Protein AF-A0A958KYX4-F1 (afdb_monomer)

Mean predicted aligned error: 6.43 Å

pLDDT: mean 85.22, std 8.07, range [46.41, 95.19]

Sequence (129 aa):
ELWVGALFLAILSGLLAYVLRTDFGIAMRATGNSESMTRALGINSDRMKIIGLAIANALTALSGFLVAQYQNFADINMGIGIVLVGLGSVLIGDALINWLKVQNIGLQLALVLAGCIAFQLVLAPPNTP

Secondary structure (DSSP, 8-state):
-HHHHHHHHHHHHHHHHHHHHSHHHHHHHHHHH-HHHHHHTT--HHHHHHHHHHHHHHHHHHHHHHHHHHHT---HHHHHHHHHHHHHHHHHHHHHHHHHT---HHHHHHHHHHHHHHHHHHHS-S---

Radius of gyration: 17.11 Å; Cα contacts (8 Å, |Δi|>4): 73; chains: 1; bounding box: 43×35×47 Å

Solvent-accessible surface area (backbone atoms only — not comparable to full-atom values): 7140 Å² total; per-residue (Å²): 113,68,67,58,57,51,50,51,51,52,51,53,51,49,52,50,48,49,50,49,68,35,73,67,26,47,52,41,51,44,32,74,76,34,49,70,61,30,45,72,72,72,43,65,45,68,61,43,50,52,52,53,50,51,52,52,51,51,53,52,51,52,52,51,50,54,52,31,65,72,64,75,53,85,61,79,72,59,54,60,57,50,51,56,54,48,54,52,10,47,51,48,8,50,52,50,35,63,72,69,66,60,84,50,66,65,55,44,55,51,38,33,55,48,14,41,54,50,41,51,55,66,72,48,65,99,79,74,136

Foldseek 3Di:
DVVVVVVVVVVVLVVVLVCCPDPLVVLLVVLVVDVPVSVVVVHDSVVSVVVVVVVVVVVVVVVQVVVCVVVVHDDPVVVVVVVVLLVQLQVQLVVVCVVVVDPRSSVSSVSSVVSSVVSVVVVPPPDDD

Structure (mmCIF, N/CA/C/O backbone):
data_AF-A0A958KYX4-F1
#
_entry.id   AF-A0A958KYX4-F1
#
loop_
_atom_site.group_PDB
_atom_site.id
_atom_site.type_symbol
_atom_site.label_atom_id
_atom_site.label_alt_id
_atom_site.label_comp_id
_atom_site.label_asym_i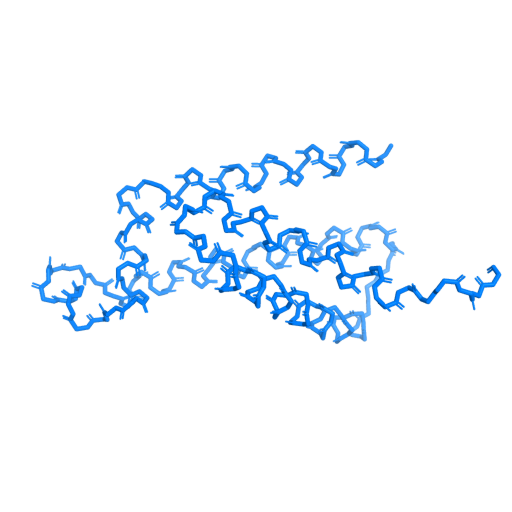d
_atom_site.label_entity_id
_atom_site.label_seq_id
_atom_site.pdbx_PDB_ins_code
_atom_site.Cartn_x
_atom_site.Cartn_y
_atom_site.Cartn_z
_atom_site.occupancy
_atom_site.B_iso_or_equiv
_atom_site.auth_seq_id
_atom_site.auth_comp_id
_atom_site.auth_asym_id
_atom_site.auth_atom_id
_atom_site.pdbx_PDB_model_num
ATOM 1 N N . GLU A 1 1 ? 3.279 1.535 -24.159 1.00 62.53 1 GLU A N 1
ATOM 2 C CA . GLU A 1 1 ? 3.423 0.520 -23.089 1.00 62.53 1 GLU A CA 1
ATOM 3 C C . GLU A 1 1 ? 3.467 1.153 -21.698 1.00 62.53 1 GLU A C 1
ATOM 5 O O . GLU A 1 1 ? 2.597 0.852 -20.892 1.00 62.53 1 GLU A O 1
ATOM 10 N N . LEU A 1 2 ? 4.359 2.121 -21.448 1.00 74.81 2 LEU A N 1
ATOM 11 C CA . LEU A 1 2 ? 4.458 2.833 -20.157 1.00 74.81 2 LEU A CA 1
ATOM 12 C C . LEU A 1 2 ? 3.142 3.468 -19.670 1.00 74.81 2 LEU A C 1
ATOM 14 O O . LEU A 1 2 ? 2.812 3.378 -18.491 1.00 74.81 2 LEU A O 1
ATOM 18 N N . TRP A 1 3 ? 2.352 4.051 -20.576 1.00 80.06 3 TRP A N 1
ATOM 19 C CA . TRP A 1 3 ? 1.066 4.668 -20.232 1.00 80.06 3 TRP A CA 1
ATOM 20 C C . TRP A 1 3 ? 0.044 3.680 -19.651 1.00 80.06 3 TRP A C 1
ATOM 22 O O . TRP A 1 3 ? -0.735 4.058 -18.781 1.00 80.06 3 TRP A O 1
ATOM 32 N N . VAL A 1 4 ? 0.067 2.412 -20.079 1.00 87.38 4 VAL A N 1
ATOM 33 C CA . VAL A 1 4 ? -0.847 1.375 -19.568 1.0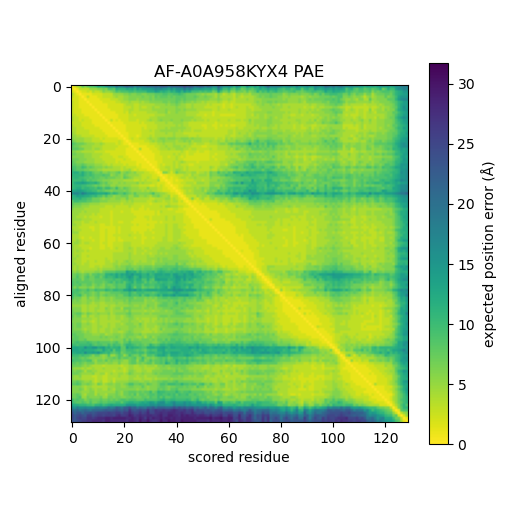0 87.38 4 VAL A CA 1
ATOM 34 C C . VAL A 1 4 ? -0.458 0.984 -18.143 1.00 87.38 4 VAL A C 1
ATOM 36 O O . VAL A 1 4 ? -1.322 0.906 -17.273 1.00 87.38 4 VAL A O 1
ATOM 39 N N . GLY A 1 5 ? 0.843 0.816 -17.882 1.00 85.69 5 GLY A N 1
ATOM 40 C CA . GLY A 1 5 ? 1.357 0.556 -16.535 1.00 85.69 5 GLY A CA 1
ATOM 41 C C . GLY A 1 5 ? 1.091 1.718 -15.572 1.00 85.69 5 GLY A C 1
ATOM 42 O O . GLY A 1 5 ? 0.642 1.497 -14.450 1.00 85.69 5 GLY A O 1
ATOM 43 N N . ALA A 1 6 ? 1.284 2.959 -16.029 1.00 86.50 6 ALA A N 1
ATOM 44 C CA . ALA A 1 6 ? 0.977 4.153 -15.244 1.00 86.50 6 ALA A CA 1
ATOM 45 C C . ALA A 1 6 ? -0.522 4.265 -14.920 1.00 86.50 6 ALA A C 1
ATOM 47 O O . ALA A 1 6 ? -0.882 4.551 -13.778 1.00 86.50 6 ALA A O 1
ATOM 48 N N . LEU A 1 7 ? -1.400 3.986 -15.891 1.00 90.44 7 LEU A N 1
ATOM 49 C CA . LEU A 1 7 ? -2.848 3.973 -15.676 1.00 90.44 7 LEU A CA 1
ATOM 50 C C . LEU A 1 7 ? -3.256 2.885 -14.676 1.00 90.44 7 LEU A C 1
ATOM 52 O O . LEU A 1 7 ? -4.027 3.150 -13.757 1.00 90.44 7 LEU A O 1
ATOM 56 N N . PHE A 1 8 ? -2.709 1.678 -14.821 1.00 90.81 8 PHE A N 1
ATOM 57 C CA . PHE A 1 8 ? -2.955 0.576 -13.895 1.00 90.81 8 PHE A CA 1
ATOM 58 C C . PHE A 1 8 ? -2.538 0.933 -12.462 1.00 90.81 8 PHE A C 1
ATOM 60 O O . PHE A 1 8 ? -3.321 0.756 -11.528 1.00 90.81 8 PHE A O 1
ATOM 67 N N . LEU A 1 9 ? -1.346 1.514 -12.287 1.00 90.12 9 LEU A N 1
ATOM 68 C CA . LEU A 1 9 ? -0.858 1.965 -10.983 1.00 90.12 9 LEU A CA 1
ATOM 69 C C . LEU A 1 9 ? -1.735 3.079 -10.393 1.00 90.12 9 LEU A C 1
ATOM 71 O O . LEU A 1 9 ? -2.030 3.068 -9.196 1.00 90.12 9 LEU A O 1
ATOM 75 N N . ALA A 1 10 ? -2.185 4.027 -11.218 1.00 89.94 10 ALA A N 1
ATOM 76 C CA . ALA A 1 10 ? -3.070 5.107 -10.791 1.00 89.94 10 ALA A CA 1
ATOM 77 C C . ALA A 1 10 ? -4.433 4.574 -10.318 1.00 89.94 10 ALA A C 1
ATOM 79 O O . ALA A 1 10 ? -4.939 4.998 -9.281 1.00 89.94 10 ALA A O 1
ATOM 80 N N . ILE A 1 11 ? -5.001 3.595 -11.029 1.00 92.81 11 ILE A N 1
ATOM 81 C CA . ILE A 1 11 ? -6.257 2.945 -10.638 1.00 92.81 11 ILE A CA 1
ATOM 82 C C . ILE A 1 11 ? -6.071 2.168 -9.332 1.00 92.81 11 ILE A C 1
ATOM 84 O O . ILE A 1 11 ? -6.874 2.316 -8.413 1.00 92.81 11 ILE A O 1
ATOM 88 N N . LEU A 1 12 ? -5.001 1.374 -9.223 1.00 92.25 12 LEU A N 1
ATOM 89 C CA . LEU A 1 12 ? -4.730 0.558 -8.040 1.00 92.25 12 LEU A CA 1
ATOM 90 C C . LEU A 1 12 ? -4.507 1.421 -6.789 1.00 92.25 12 LEU A C 1
ATOM 92 O O . LEU A 1 12 ? -5.099 1.166 -5.741 1.00 92.25 12 LEU A O 1
ATOM 96 N N . SER A 1 13 ? -3.697 2.476 -6.908 1.00 89.12 13 SER A N 1
ATOM 97 C CA . SER A 1 13 ? -3.453 3.428 -5.817 1.00 89.12 13 SER A CA 1
ATOM 98 C C . SER A 1 13 ? -4.703 4.235 -5.458 1.00 89.12 13 SER A C 1
ATOM 100 O O . SER A 1 13 ? -4.984 4.421 -4.274 1.00 89.12 13 SER A O 1
ATOM 102 N N . GLY A 1 14 ? -5.500 4.648 -6.448 1.00 89.88 14 GLY A N 1
ATOM 103 C CA . GLY A 1 14 ? -6.783 5.316 -6.234 1.00 89.88 14 GLY A CA 1
ATOM 104 C C . GLY A 1 14 ? -7.797 4.432 -5.503 1.00 89.88 1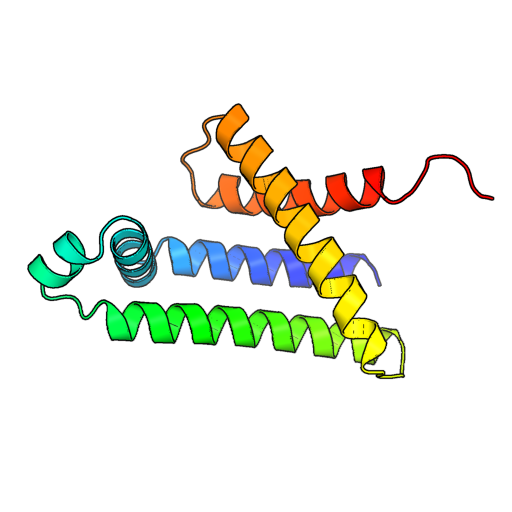4 GLY A C 1
ATOM 105 O O . GLY A 1 14 ? -8.438 4.885 -4.553 1.00 89.88 14 GLY A O 1
ATOM 106 N N . LEU A 1 15 ? -7.898 3.155 -5.883 1.0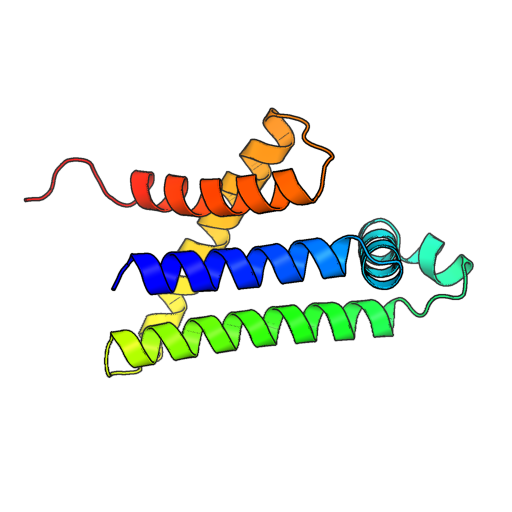0 91.50 15 LEU A N 1
ATOM 107 C CA . LEU A 1 15 ? -8.753 2.178 -5.211 1.00 91.50 15 LEU A CA 1
ATOM 108 C C . LEU A 1 15 ? -8.309 1.962 -3.760 1.00 91.50 15 LEU A C 1
ATOM 110 O O . LEU A 1 15 ? -9.143 1.970 -2.855 1.00 91.50 15 LEU A O 1
ATOM 114 N N . LEU A 1 16 ? -7.001 1.831 -3.517 1.00 90.31 16 LEU A N 1
ATOM 115 C CA . LEU A 1 16 ? -6.466 1.676 -2.166 1.00 90.31 16 LEU A CA 1
ATOM 116 C C . LEU A 1 16 ? -6.743 2.921 -1.311 1.00 90.31 16 LEU A C 1
ATOM 118 O O . LEU A 1 16 ? -7.188 2.799 -0.169 1.00 90.31 16 LEU A O 1
ATOM 122 N N . ALA A 1 17 ? -6.561 4.118 -1.877 1.00 88.31 17 ALA A N 1
ATOM 123 C CA . ALA A 1 17 ? -6.883 5.381 -1.219 1.00 88.31 17 ALA A CA 1
ATOM 124 C C . ALA A 1 17 ? -8.374 5.482 -0.869 1.00 88.31 17 ALA A C 1
ATOM 126 O O . ALA A 1 17 ? -8.723 5.965 0.210 1.00 88.31 17 ALA A O 1
ATOM 127 N N . TYR A 1 18 ? -9.254 5.010 -1.755 1.00 89.19 18 TYR A N 1
ATOM 128 C CA . TYR A 1 18 ? -10.688 4.949 -1.496 1.00 89.19 18 TYR A CA 1
ATOM 129 C C . TYR A 1 18 ? -11.002 3.992 -0.342 1.00 89.19 18 TYR A C 1
ATOM 131 O O . TYR A 1 18 ? -11.620 4.410 0.636 1.00 89.19 18 TYR A O 1
ATOM 139 N N . VAL A 1 19 ? -10.500 2.752 -0.392 1.00 89.25 19 VAL A N 1
ATOM 140 C CA . VAL A 1 19 ? -10.691 1.750 0.671 1.00 89.25 19 VAL A CA 1
ATOM 141 C C . VAL A 1 19 ? -10.193 2.276 2.020 1.00 89.25 19 VAL A C 1
ATOM 143 O O . VAL A 1 19 ? -10.906 2.173 3.015 1.00 89.25 19 VAL A O 1
ATOM 146 N N . LEU A 1 20 ? -9.026 2.924 2.063 1.00 86.69 20 LEU A N 1
ATOM 147 C CA . LEU A 1 20 ? -8.465 3.514 3.285 1.00 86.69 20 LEU A CA 1
ATOM 148 C C . LEU A 1 20 ? -9.306 4.670 3.856 1.00 86.69 20 LEU A C 1
ATOM 150 O O . LEU A 1 20 ? -9.227 4.938 5.059 1.00 86.69 20 LEU A O 1
ATOM 154 N N . ARG A 1 21 ? -10.110 5.351 3.029 1.00 87.31 21 ARG A N 1
ATOM 155 C CA . ARG A 1 21 ? -11.031 6.422 3.454 1.00 87.31 21 ARG A CA 1
ATOM 156 C C . ARG A 1 21 ? -12.390 5.909 3.932 1.00 87.31 21 ARG A C 1
ATOM 158 O O . ARG A 1 21 ? -13.072 6.659 4.620 1.00 87.31 21 ARG A O 1
ATOM 165 N N . THR A 1 22 ? -12.777 4.678 3.594 1.00 90.69 22 THR A N 1
ATOM 166 C CA . THR A 1 22 ? -14.021 4.068 4.100 1.00 90.69 22 THR A CA 1
ATOM 167 C C . THR A 1 22 ? -13.963 3.811 5.610 1.00 90.69 22 THR A C 1
ATOM 169 O O . THR A 1 22 ? -12.877 3.756 6.191 1.00 90.69 22 THR A O 1
ATOM 172 N N . ASP A 1 23 ? -15.119 3.577 6.241 1.00 86.44 23 ASP A N 1
ATOM 173 C CA . ASP A 1 23 ? -15.215 3.242 7.673 1.00 86.44 23 ASP A CA 1
ATOM 174 C C . ASP A 1 23 ? -14.352 2.031 8.050 1.00 86.44 23 ASP A C 1
ATOM 176 O O . ASP A 1 23 ? -13.692 2.015 9.090 1.00 86.44 23 ASP A O 1
ATOM 180 N N . PHE A 1 24 ? -14.275 1.044 7.153 1.00 87.19 24 PHE A N 1
ATOM 181 C CA . PHE A 1 24 ? -13.395 -0.111 7.300 1.00 87.19 24 PHE A CA 1
ATOM 182 C C . PHE A 1 24 ? -11.911 0.292 7.323 1.00 87.19 24 PHE A C 1
ATOM 184 O O . PHE A 1 24 ? -11.153 -0.154 8.184 1.00 87.19 24 PHE A O 1
ATOM 191 N N . GLY A 1 25 ? -11.493 1.175 6.413 1.00 87.31 25 GLY A N 1
ATOM 192 C CA . GLY A 1 25 ? -10.123 1.685 6.353 1.00 87.31 25 GLY A CA 1
ATOM 193 C C . GLY A 1 25 ? -9.747 2.577 7.540 1.00 87.31 25 GLY A C 1
ATOM 194 O O . GLY A 1 25 ? -8.598 2.566 7.986 1.00 87.31 25 GLY A O 1
ATOM 195 N N . ILE A 1 26 ? -10.703 3.326 8.091 1.00 86.94 26 ILE A N 1
ATOM 196 C CA . ILE A 1 26 ? -10.512 4.107 9.321 1.00 86.94 26 ILE A CA 1
ATOM 197 C C . ILE A 1 26 ? -10.345 3.164 10.520 1.00 86.94 26 ILE A C 1
ATOM 199 O O . ILE A 1 26 ? -9.392 3.325 11.281 1.00 86.94 26 ILE A O 1
ATOM 203 N N . ALA A 1 27 ? -11.196 2.142 10.650 1.00 87.12 27 ALA A N 1
ATOM 204 C CA . ALA A 1 27 ? -11.093 1.133 11.706 1.00 87.12 27 ALA A CA 1
ATOM 205 C C . ALA A 1 27 ? -9.768 0.351 11.646 1.00 87.12 27 ALA A C 1
ATOM 207 O O . ALA A 1 27 ? -9.127 0.108 12.673 1.00 87.12 27 ALA A O 1
ATOM 208 N N . MET A 1 28 ? -9.310 0.004 10.440 1.00 89.19 28 MET A N 1
ATOM 209 C CA . MET A 1 28 ? -8.018 -0.654 10.235 1.00 89.19 28 MET A CA 1
ATOM 210 C C . MET A 1 28 ? -6.847 0.240 10.672 1.00 89.19 28 MET A C 1
ATOM 212 O O . MET A 1 28 ? -5.945 -0.223 11.368 1.00 89.19 28 MET A O 1
ATOM 216 N N . ARG A 1 29 ? -6.873 1.537 10.337 1.00 87.12 29 ARG A N 1
ATOM 217 C CA . ARG A 1 29 ? -5.838 2.494 10.770 1.00 87.12 29 ARG A CA 1
ATOM 218 C C . ARG A 1 29 ? -5.872 2.763 12.274 1.00 87.12 29 ARG A C 1
ATOM 220 O O . ARG A 1 29 ? -4.816 2.843 12.894 1.00 87.12 29 ARG A O 1
ATOM 227 N N . ALA A 1 30 ? -7.060 2.841 12.873 1.00 85.81 30 ALA A N 1
ATOM 228 C CA . ALA A 1 30 ? -7.212 2.935 14.324 1.00 85.81 30 ALA A CA 1
ATOM 229 C C . ALA A 1 30 ? -6.595 1.713 15.027 1.00 85.81 30 ALA A C 1
ATOM 231 O O . ALA A 1 30 ? -5.857 1.881 15.998 1.00 85.81 30 ALA A O 1
ATOM 232 N N . THR A 1 31 ? -6.792 0.513 14.460 1.00 88.75 31 THR A N 1
ATOM 233 C CA . THR A 1 31 ? -6.153 -0.726 14.939 1.00 88.75 31 THR A CA 1
ATOM 234 C C . THR A 1 31 ? -4.625 -0.627 14.899 1.00 88.75 31 THR A C 1
ATOM 236 O O . THR A 1 31 ? -3.966 -1.082 15.830 1.00 88.75 31 THR A O 1
ATOM 239 N N . GLY A 1 32 ? -4.062 -0.025 13.845 1.00 85.38 32 GLY A N 1
ATOM 240 C CA . GLY A 1 32 ? -2.617 0.174 13.699 1.00 85.38 32 GLY A CA 1
ATOM 241 C C . GLY A 1 32 ? -2.019 1.191 14.678 1.00 85.38 32 GLY A C 1
ATOM 242 O O . GLY A 1 32 ? -0.883 1.015 15.105 1.00 85.38 32 GLY A O 1
ATOM 243 N N . ASN A 1 33 ? -2.773 2.225 15.065 1.00 85.81 33 ASN A N 1
ATOM 244 C CA . ASN A 1 33 ? -2.308 3.245 16.012 1.00 85.81 33 ASN A CA 1
ATOM 245 C C . ASN A 1 33 ? -2.464 2.808 17.478 1.00 85.81 33 ASN A C 1
ATOM 247 O O . ASN A 1 33 ? -1.613 3.098 18.316 1.00 85.81 33 ASN A O 1
ATOM 251 N N . SER A 1 34 ? -3.563 2.124 17.808 1.00 88.56 34 SER A N 1
ATOM 252 C CA . SER A 1 34 ? -3.790 1.578 19.145 1.00 88.56 34 SER A CA 1
ATOM 253 C C . SER A 1 34 ? -4.734 0.379 19.107 1.00 88.56 34 SER A C 1
ATOM 255 O O . SER A 1 34 ? -5.951 0.488 18.915 1.00 88.56 34 SER A O 1
ATOM 257 N N . GLU A 1 35 ? -4.166 -0.795 19.363 1.00 85.31 35 GLU A N 1
ATOM 258 C CA . GLU A 1 35 ? -4.932 -2.033 19.469 1.00 85.31 35 GLU A CA 1
ATOM 259 C C . GLU A 1 35 ? -5.830 -2.058 20.713 1.00 85.31 35 GLU A C 1
ATOM 261 O O . GLU A 1 35 ? -6.971 -2.515 20.639 1.00 85.31 35 GLU A O 1
ATOM 266 N N . SER A 1 36 ? -5.351 -1.529 21.844 1.00 84.50 36 SER A N 1
ATOM 267 C CA . SER A 1 36 ? -6.117 -1.489 23.094 1.00 84.50 36 SER A CA 1
ATOM 268 C C . SER A 1 36 ? -7.382 -0.639 22.960 1.00 84.50 36 SER A C 1
ATOM 270 O O . SER A 1 36 ? -8.455 -1.074 23.376 1.00 84.50 36 SER A O 1
ATOM 272 N N . MET A 1 37 ? -7.284 0.524 22.307 1.00 84.88 37 MET A N 1
ATOM 273 C CA . MET A 1 37 ? -8.432 1.391 22.027 1.00 84.88 37 MET A CA 1
ATOM 274 C C . MET A 1 37 ? -9.439 0.711 21.094 1.00 84.88 37 MET A C 1
ATOM 276 O O . MET A 1 37 ? -10.642 0.732 21.347 1.00 84.88 37 MET A O 1
ATOM 280 N N . THR A 1 38 ? -8.956 0.066 20.034 1.00 85.00 38 THR A N 1
ATOM 281 C CA . THR A 1 38 ? -9.829 -0.551 19.027 1.00 85.00 38 THR A CA 1
ATOM 282 C C . THR A 1 38 ? -10.587 -1.758 19.587 1.00 85.00 38 THR A C 1
ATOM 284 O O . THR A 1 38 ? -11.777 -1.922 19.315 1.00 85.00 38 THR A O 1
ATOM 287 N N . ARG A 1 39 ? -9.943 -2.548 20.457 1.00 85.06 39 ARG A N 1
ATOM 288 C CA . ARG A 1 39 ? -10.603 -3.635 21.198 1.00 85.06 39 ARG A CA 1
ATOM 289 C C . ARG A 1 39 ? -11.635 -3.117 22.201 1.00 85.06 39 ARG A C 1
ATOM 291 O O . ARG A 1 39 ? -12.690 -3.730 22.336 1.00 85.06 39 ARG A O 1
ATOM 298 N N . ALA A 1 40 ? -11.374 -1.988 22.865 1.00 84.44 40 ALA A N 1
ATOM 299 C CA . ALA A 1 40 ? -12.335 -1.356 23.776 1.00 84.44 40 ALA A CA 1
ATOM 300 C C . ALA A 1 40 ? -13.588 -0.822 23.051 1.00 84.44 40 ALA A C 1
ATOM 302 O O . ALA A 1 40 ? -14.671 -0.807 23.625 1.00 84.44 40 ALA A O 1
ATOM 303 N N . LEU A 1 41 ? -13.456 -0.451 21.773 1.00 84.00 41 LEU A N 1
ATOM 304 C CA . LEU A 1 41 ? -14.557 -0.047 20.887 1.00 84.00 41 LEU A CA 1
ATOM 305 C C . LEU A 1 41 ? -15.350 -1.237 20.303 1.00 84.00 41 LEU A C 1
ATOM 307 O O . LEU A 1 41 ? -16.232 -1.037 19.472 1.00 84.00 41 LEU A O 1
ATOM 311 N N . GLY A 1 42 ? -15.044 -2.475 20.709 1.00 82.62 42 GLY A N 1
ATOM 312 C CA . GLY A 1 42 ? -15.740 -3.681 20.244 1.00 82.62 42 GLY A CA 1
ATOM 313 C C . GLY A 1 42 ? -15.319 -4.170 18.853 1.00 82.62 42 GLY A C 1
ATOM 314 O O . GLY A 1 42 ? -15.948 -5.073 18.300 1.00 82.62 42 GLY A O 1
ATOM 315 N N . ILE A 1 43 ? -14.252 -3.610 18.276 1.00 84.38 43 ILE A N 1
ATOM 316 C CA . ILE A 1 43 ? -13.710 -4.039 16.983 1.00 84.38 43 ILE A CA 1
ATOM 317 C C . ILE A 1 43 ? -12.659 -5.132 17.217 1.00 84.38 43 ILE A C 1
ATOM 319 O O . ILE A 1 43 ? -11.736 -4.981 18.016 1.00 84.38 43 ILE A O 1
ATOM 323 N N . ASN A 1 44 ? -12.771 -6.241 16.480 1.00 87.88 44 ASN A N 1
ATOM 324 C CA . ASN A 1 44 ? -11.776 -7.316 16.506 1.00 87.88 44 ASN A CA 1
ATOM 325 C C . ASN A 1 44 ? -10.486 -6.886 15.786 1.00 87.88 44 ASN A C 1
ATOM 327 O O . ASN A 1 44 ? -10.407 -6.949 14.555 1.00 87.88 44 ASN A O 1
ATOM 331 N N . SER A 1 45 ? -9.473 -6.483 16.558 1.00 87.69 45 SER A N 1
ATOM 332 C CA . SER A 1 45 ? -8.159 -6.067 16.047 1.00 87.69 45 SER A CA 1
ATOM 333 C C . SER A 1 45 ? -7.453 -7.177 15.266 1.00 87.69 45 SER A C 1
ATOM 335 O O . SER A 1 45 ? -6.893 -6.910 14.204 1.00 87.69 45 SER A O 1
ATOM 337 N N . ASP A 1 46 ? -7.546 -8.427 15.726 1.00 89.31 46 ASP A N 1
ATOM 338 C CA . ASP A 1 46 ? -6.932 -9.584 15.060 1.00 89.31 46 ASP A CA 1
ATOM 339 C C . ASP A 1 46 ? -7.469 -9.774 13.640 1.00 89.31 46 ASP A C 1
ATOM 341 O O . ASP A 1 46 ? -6.708 -9.928 12.684 1.00 89.31 46 ASP A O 1
ATOM 345 N N . ARG A 1 47 ? -8.792 -9.669 13.466 1.00 88.44 47 ARG A N 1
ATOM 346 C CA . ARG A 1 47 ? -9.420 -9.765 12.144 1.00 88.44 47 ARG A CA 1
ATOM 347 C C . ARG A 1 47 ? -8.988 -8.613 11.234 1.00 88.44 47 ARG A C 1
ATOM 349 O O . ARG A 1 47 ? -8.743 -8.846 10.053 1.00 88.44 47 ARG A O 1
ATOM 356 N N . MET A 1 48 ? -8.860 -7.396 11.766 1.00 90.38 48 MET A N 1
ATOM 357 C CA . MET A 1 48 ? -8.381 -6.245 10.989 1.00 90.38 48 MET A CA 1
ATOM 358 C C . MET A 1 48 ? -6.929 -6.416 10.538 1.00 90.38 48 MET A C 1
ATOM 360 O O . MET A 1 48 ? -6.623 -6.147 9.377 1.00 90.38 48 MET A O 1
ATOM 364 N N . LYS A 1 49 ? -6.057 -6.938 11.410 1.00 89.69 49 LYS A N 1
ATOM 365 C CA . LYS A 1 49 ? -4.665 -7.265 11.068 1.00 89.69 49 LYS A CA 1
ATOM 366 C C . LYS A 1 49 ? -4.583 -8.337 9.985 1.00 89.69 49 LYS A C 1
ATOM 368 O O . LYS A 1 49 ? -3.855 -8.153 9.016 1.00 89.69 49 LYS A O 1
ATOM 373 N N . ILE A 1 50 ? -5.353 -9.421 10.114 1.00 93.62 50 ILE A N 1
ATOM 374 C CA . ILE A 1 50 ? -5.370 -10.511 9.127 1.00 93.62 50 ILE A CA 1
ATOM 375 C C . ILE A 1 50 ? -5.824 -9.995 7.760 1.00 93.62 50 ILE A C 1
ATOM 377 O O . ILE A 1 50 ? -5.180 -10.295 6.758 1.00 93.62 50 ILE A O 1
ATOM 381 N N . ILE A 1 51 ? -6.894 -9.194 7.703 1.00 92.00 51 ILE A N 1
ATOM 382 C CA . ILE A 1 51 ? -7.380 -8.650 6.427 1.00 92.00 51 ILE A CA 1
ATOM 383 C C . ILE A 1 51 ? -6.353 -7.686 5.821 1.00 92.00 51 ILE A C 1
ATOM 385 O O . ILE A 1 51 ? -6.064 -7.784 4.631 1.00 92.00 51 ILE A O 1
ATOM 389 N N . GLY A 1 52 ? -5.767 -6.792 6.624 1.00 91.62 52 GLY A N 1
ATOM 390 C CA . GLY A 1 52 ? -4.720 -5.882 6.153 1.00 91.62 52 GLY A CA 1
ATOM 391 C C . GLY A 1 52 ? -3.505 -6.631 5.596 1.00 91.62 52 GLY A C 1
ATOM 392 O O . GLY A 1 52 ? -3.042 -6.332 4.496 1.00 91.62 52 GLY A O 1
ATOM 393 N N . LEU A 1 53 ? -3.043 -7.662 6.310 1.00 93.06 53 LEU A N 1
ATOM 394 C CA . LEU A 1 53 ? -1.934 -8.515 5.884 1.00 93.06 53 LEU A CA 1
ATOM 395 C C . LEU A 1 53 ? -2.267 -9.294 4.603 1.00 93.06 53 LEU A C 1
ATOM 397 O O . LEU A 1 53 ? -1.433 -9.387 3.705 1.00 93.06 53 LEU A O 1
ATOM 401 N N . ALA A 1 54 ? -3.487 -9.821 4.489 1.00 95.19 54 ALA A N 1
ATOM 402 C CA . ALA A 1 54 ? -3.940 -10.529 3.295 1.00 95.19 54 ALA A CA 1
ATOM 403 C C . ALA A 1 54 ? -3.954 -9.615 2.060 1.00 95.19 54 ALA A C 1
ATOM 405 O O . ALA A 1 54 ? -3.467 -10.015 1.004 1.00 95.19 54 ALA A O 1
ATOM 406 N N . ILE A 1 55 ? -4.445 -8.377 2.196 1.00 93.25 55 ILE A N 1
ATOM 407 C CA . ILE A 1 55 ? -4.446 -7.383 1.111 1.00 93.25 55 ILE A CA 1
ATOM 408 C C . ILE A 1 55 ? -3.011 -7.018 0.710 1.00 93.25 55 ILE A C 1
ATOM 410 O O . ILE A 1 55 ? -2.697 -7.005 -0.479 1.00 93.25 55 ILE A O 1
ATOM 414 N N . ALA A 1 56 ? -2.126 -6.765 1.681 1.00 91.69 56 ALA A N 1
ATOM 415 C CA . ALA A 1 56 ? -0.725 -6.446 1.409 1.00 91.69 56 ALA A CA 1
ATOM 416 C C . ALA A 1 56 ? -0.020 -7.583 0.651 1.00 91.69 56 ALA A C 1
ATOM 418 O O . ALA A 1 56 ? 0.618 -7.346 -0.373 1.00 91.69 56 ALA A O 1
ATOM 419 N N . ASN A 1 57 ? -0.205 -8.829 1.094 1.00 94.75 57 ASN A N 1
ATOM 420 C CA . ASN A 1 57 ? 0.372 -9.997 0.431 1.00 94.75 57 ASN A CA 1
ATOM 421 C C . ASN A 1 57 ? -0.206 -10.221 -0.973 1.00 94.75 57 ASN A C 1
ATOM 423 O O . ASN A 1 57 ? 0.543 -10.572 -1.883 1.00 94.75 57 ASN A O 1
ATOM 427 N N . ALA A 1 58 ? -1.503 -9.977 -1.180 1.00 94.69 58 ALA A N 1
ATOM 428 C CA . ALA A 1 58 ? -2.121 -10.069 -2.501 1.00 94.69 58 ALA A CA 1
ATOM 429 C C . ALA A 1 58 ? -1.531 -9.043 -3.485 1.00 94.69 58 ALA A C 1
ATOM 431 O O . ALA A 1 58 ? -1.236 -9.387 -4.629 1.00 94.69 58 ALA A O 1
ATOM 432 N N . LEU A 1 59 ? -1.300 -7.804 -3.037 1.00 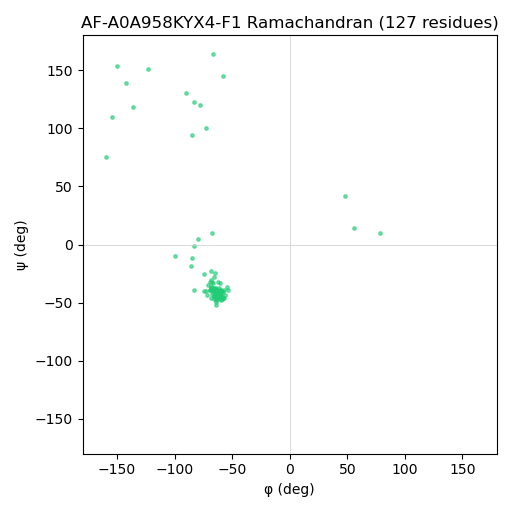92.31 59 LEU A N 1
ATOM 433 C CA . LEU A 1 59 ? -0.664 -6.759 -3.847 1.00 92.31 59 LEU A CA 1
ATOM 434 C C . LEU A 1 59 ? 0.802 -7.090 -4.161 1.00 92.31 59 LEU A C 1
ATOM 436 O O . LEU A 1 59 ? 1.238 -6.915 -5.300 1.00 92.31 59 LEU A O 1
ATOM 440 N N . THR A 1 60 ? 1.549 -7.620 -3.190 1.00 90.50 60 THR A N 1
ATOM 441 C CA . THR A 1 60 ? 2.928 -8.082 -3.408 1.00 90.50 60 THR A CA 1
ATOM 442 C C . THR A 1 60 ? 2.982 -9.237 -4.409 1.00 90.50 60 THR A C 1
ATOM 444 O O . THR A 1 60 ? 3.806 -9.214 -5.323 1.00 90.50 60 THR A O 1
ATOM 447 N N . ALA A 1 61 ? 2.084 -10.219 -4.295 1.00 91.62 61 ALA A N 1
ATOM 448 C CA . ALA A 1 61 ? 2.005 -11.337 -5.233 1.00 91.62 61 ALA A CA 1
ATOM 449 C C . ALA A 1 61 ? 1.652 -10.871 -6.656 1.00 91.62 61 ALA A C 1
ATOM 451 O O . ALA A 1 61 ? 2.274 -11.313 -7.621 1.00 91.62 61 ALA A O 1
ATOM 452 N N . LEU A 1 62 ? 0.706 -9.935 -6.787 1.00 92.38 62 LEU A N 1
ATOM 453 C CA . LEU A 1 62 ? 0.343 -9.321 -8.066 1.00 92.38 62 LEU A CA 1
ATOM 454 C C . LEU A 1 62 ? 1.533 -8.588 -8.703 1.00 92.38 62 LEU A C 1
ATOM 456 O O . LEU A 1 62 ? 1.776 -8.738 -9.897 1.00 92.38 62 LEU A O 1
ATOM 460 N N . SER A 1 63 ? 2.296 -7.836 -7.905 1.00 89.38 63 SER A N 1
ATOM 461 C CA . SER A 1 63 ? 3.528 -7.182 -8.360 1.00 89.38 63 SER A CA 1
ATOM 462 C C . SER A 1 63 ? 4.549 -8.206 -8.871 1.00 89.38 63 SER A C 1
ATOM 464 O O . SER A 1 63 ? 5.053 -8.075 -9.985 1.00 89.38 63 SER A O 1
ATOM 466 N N . GLY A 1 64 ? 4.785 -9.285 -8.117 1.00 88.19 64 GLY A N 1
ATOM 467 C CA . GLY A 1 64 ? 5.682 -10.370 -8.527 1.00 88.19 64 GLY A CA 1
ATOM 468 C C . GLY A 1 64 ? 5.256 -11.054 -9.831 1.00 88.19 64 GLY A C 1
ATOM 469 O O . GLY A 1 64 ? 6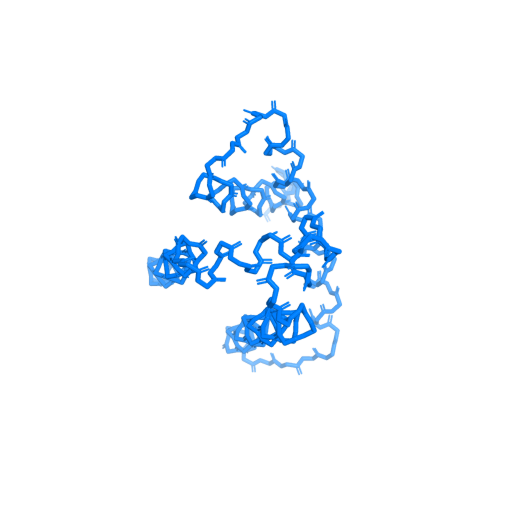.094 -11.296 -10.698 1.00 88.19 64 GLY A O 1
ATOM 470 N N . PHE A 1 65 ? 3.954 -11.297 -10.014 1.00 89.50 65 PHE A N 1
ATOM 471 C CA . PHE A 1 65 ? 3.407 -11.837 -11.263 1.00 89.50 65 PHE A CA 1
ATOM 472 C C . PHE A 1 65 ? 3.687 -10.918 -12.461 1.00 89.50 65 PHE A C 1
ATOM 474 O O . PHE A 1 65 ? 4.138 -11.388 -13.504 1.00 89.50 65 PHE A O 1
ATOM 481 N N . LEU A 1 66 ? 3.475 -9.606 -12.310 1.00 88.75 66 LEU A N 1
ATOM 482 C CA . LEU A 1 66 ? 3.752 -8.632 -13.371 1.00 88.75 66 LEU A CA 1
ATOM 483 C C . LEU A 1 66 ? 5.239 -8.598 -13.746 1.00 88.75 66 LEU A C 1
ATOM 485 O O . LEU A 1 66 ? 5.572 -8.524 -14.928 1.00 88.75 66 LEU A O 1
ATOM 489 N N . VAL A 1 67 ? 6.133 -8.696 -12.759 1.00 86.62 67 VAL A N 1
ATOM 490 C CA . VAL A 1 67 ? 7.584 -8.742 -12.996 1.00 86.62 67 VAL A CA 1
ATOM 491 C C . VAL A 1 67 ? 7.983 -10.017 -13.747 1.00 86.62 67 VAL A C 1
ATOM 493 O O . VAL A 1 67 ? 8.749 -9.935 -14.706 1.00 86.62 67 VAL A O 1
ATOM 496 N N . ALA A 1 68 ? 7.444 -11.176 -13.362 1.00 89.31 68 ALA A N 1
ATOM 497 C CA . ALA A 1 68 ? 7.714 -12.442 -14.046 1.00 89.31 68 ALA A CA 1
ATOM 498 C C . ALA A 1 68 ? 7.213 -12.430 -15.501 1.00 89.31 68 ALA A C 1
ATOM 500 O O . ALA A 1 68 ? 7.924 -12.866 -16.405 1.00 89.31 68 ALA A O 1
ATOM 501 N N . GLN A 1 69 ? 6.026 -11.861 -15.743 1.00 89.56 69 GLN A N 1
ATOM 502 C CA . GLN A 1 69 ? 5.490 -11.673 -17.0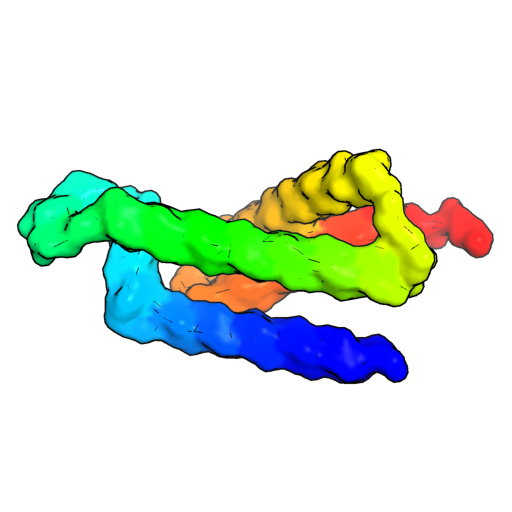94 1.00 89.56 69 GLN A CA 1
ATOM 503 C C . GLN A 1 69 ? 6.368 -10.743 -17.939 1.00 89.56 69 GLN A C 1
ATOM 505 O O . GLN A 1 69 ? 6.575 -11.009 -19.118 1.00 89.56 69 GLN A O 1
ATOM 510 N N . TYR A 1 70 ? 6.903 -9.669 -17.351 1.00 86.50 70 TYR A N 1
ATOM 511 C CA . TYR A 1 70 ? 7.773 -8.735 -18.068 1.00 86.50 70 TYR A CA 1
ATOM 512 C C . TYR A 1 70 ? 9.131 -9.356 -18.429 1.00 86.50 70 TYR A C 1
ATOM 514 O O . TYR A 1 70 ? 9.647 -9.129 -19.520 1.00 86.50 70 TYR A O 1
ATOM 522 N N . GLN A 1 71 ? 9.707 -10.160 -17.532 1.00 86.00 71 GLN A N 1
ATOM 523 C CA . GLN A 1 71 ? 11.011 -10.795 -17.754 1.00 86.00 71 GLN A CA 1
ATOM 524 C C . GLN A 1 71 ? 10.922 -12.109 -18.548 1.00 86.00 71 GLN A C 1
ATOM 526 O O . GLN A 1 71 ? 11.948 -12.603 -19.007 1.00 86.00 71 GLN A O 1
ATOM 531 N N . ASN A 1 72 ? 9.718 -12.664 -18.745 1.00 88.56 72 ASN A N 1
ATOM 532 C CA . ASN A 1 72 ? 9.463 -13.979 -19.358 1.00 88.56 72 ASN A CA 1
ATOM 533 C C . ASN A 1 72 ? 10.185 -15.154 -18.660 1.00 88.56 72 ASN A C 1
ATOM 535 O O . ASN A 1 72 ? 10.273 -16.253 -19.208 1.00 88.56 72 ASN A O 1
ATOM 539 N N . PHE A 1 73 ? 10.702 -14.932 -17.450 1.00 86.19 73 PHE A N 1
ATOM 540 C CA . PHE A 1 73 ? 11.435 -15.899 -16.641 1.00 86.19 73 PHE A CA 1
ATOM 541 C C . PHE A 1 73 ? 11.217 -15.595 -15.154 1.00 86.19 73 PHE A C 1
ATOM 543 O O . PHE A 1 73 ? 10.937 -14.453 -14.782 1.00 86.19 73 PHE A O 1
ATOM 550 N N . ALA A 1 74 ? 11.333 -16.616 -14.306 1.00 85.38 74 ALA A N 1
ATOM 551 C CA . ALA A 1 74 ? 11.170 -16.491 -12.863 1.00 85.38 74 ALA A CA 1
ATOM 552 C C . ALA A 1 74 ? 12.266 -17.280 -12.132 1.00 85.38 74 ALA A C 1
ATOM 554 O O . ALA A 1 74 ? 12.339 -18.501 -12.252 1.00 85.38 74 ALA A O 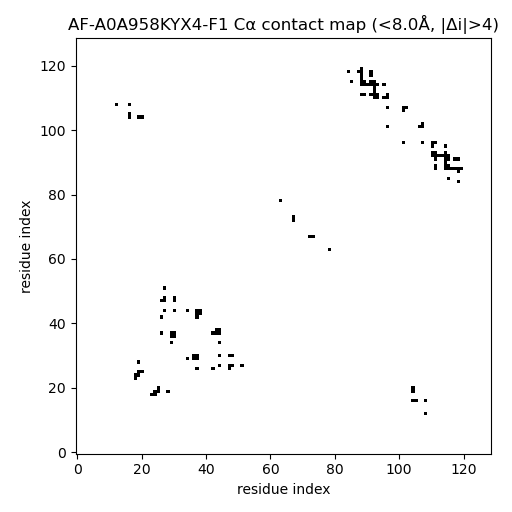1
ATOM 555 N N . ASP A 1 75 ? 13.086 -16.572 -11.352 1.00 85.94 75 ASP A N 1
ATOM 556 C CA . ASP A 1 75 ? 14.140 -17.135 -10.497 1.00 85.94 75 ASP A CA 1
ATOM 557 C C . ASP A 1 75 ? 13.929 -16.714 -9.032 1.00 85.94 75 ASP A C 1
ATOM 559 O O . ASP A 1 75 ? 13.421 -15.623 -8.761 1.00 85.94 75 ASP A O 1
ATOM 563 N N . ILE A 1 76 ? 14.363 -17.534 -8.068 1.00 82.12 76 ILE A N 1
ATOM 564 C CA . ILE A 1 76 ? 14.323 -17.196 -6.633 1.00 82.12 76 ILE A CA 1
ATOM 565 C C . ILE A 1 76 ? 15.161 -15.942 -6.333 1.00 82.12 76 ILE A C 1
ATOM 567 O O . ILE A 1 76 ? 14.790 -15.128 -5.483 1.00 82.12 76 ILE A O 1
ATOM 571 N N . ASN A 1 77 ? 16.257 -15.739 -7.064 1.00 84.38 77 ASN A N 1
ATOM 572 C CA . ASN A 1 77 ? 17.143 -14.593 -6.878 1.00 84.38 77 ASN A CA 1
ATOM 573 C C . ASN A 1 77 ? 16.494 -13.261 -7.293 1.00 84.38 77 ASN A C 1
ATOM 575 O O . ASN A 1 77 ? 16.878 -12.216 -6.765 1.00 84.38 77 ASN A O 1
ATOM 579 N N . MET A 1 78 ? 15.469 -13.272 -8.162 1.00 81.31 78 MET A N 1
ATOM 580 C CA . MET A 1 78 ? 14.746 -12.049 -8.548 1.00 81.31 78 MET A CA 1
ATOM 581 C C . MET A 1 78 ? 14.063 -11.383 -7.350 1.00 81.31 78 MET A C 1
ATOM 583 O O . MET A 1 78 ? 14.040 -10.158 -7.256 1.00 81.31 78 MET A O 1
ATOM 587 N N . GLY A 1 79 ? 13.521 -12.169 -6.414 1.00 78.31 79 GLY A N 1
ATOM 588 C CA . GLY A 1 79 ? 12.755 -11.640 -5.283 1.00 78.31 79 GLY A CA 1
ATOM 589 C C . GLY A 1 79 ? 13.612 -10.908 -4.249 1.00 78.31 79 GLY A C 1
ATOM 590 O O . GLY A 1 79 ? 13.177 -9.907 -3.682 1.00 78.31 79 GLY A O 1
ATOM 591 N N . ILE A 1 80 ? 14.846 -11.370 -4.030 1.00 83.88 80 ILE A N 1
ATOM 592 C CA . ILE A 1 80 ? 15.731 -10.843 -2.979 1.00 83.88 80 ILE A CA 1
ATOM 593 C C . ILE A 1 80 ? 16.080 -9.372 -3.247 1.00 83.88 80 ILE A C 1
ATOM 595 O O . ILE A 1 80 ? 15.979 -8.538 -2.346 1.00 83.88 80 ILE A O 1
ATOM 599 N N . GLY A 1 81 ? 16.418 -9.030 -4.495 1.00 80.19 81 GLY A N 1
ATOM 600 C CA . GLY A 1 81 ? 16.700 -7.644 -4.884 1.00 80.19 81 GLY A CA 1
ATOM 601 C C . GLY A 1 81 ? 15.475 -6.732 -4.762 1.00 80.19 81 GLY A C 1
ATOM 602 O O . GLY A 1 81 ? 15.585 -5.601 -4.290 1.00 80.19 81 GLY A O 1
ATOM 603 N N . ILE A 1 82 ? 14.291 -7.244 -5.113 1.00 84.06 82 ILE A N 1
ATOM 604 C CA . ILE A 1 82 ? 13.034 -6.483 -5.080 1.00 84.06 82 ILE A CA 1
ATOM 605 C C . ILE A 1 82 ? 12.645 -6.110 -3.644 1.00 84.06 82 ILE A C 1
ATOM 607 O O . ILE A 1 82 ? 12.192 -4.990 -3.413 1.00 84.06 82 ILE A O 1
ATOM 611 N N . VAL A 1 83 ? 12.853 -7.000 -2.667 1.00 87.31 83 VAL A N 1
ATOM 612 C CA . VAL A 1 83 ? 12.547 -6.703 -1.256 1.00 87.31 83 VAL A CA 1
ATOM 613 C C . VAL A 1 83 ? 13.436 -5.579 -0.718 1.00 87.31 83 VAL A C 1
ATOM 615 O O . VAL A 1 83 ? 12.930 -4.670 -0.063 1.00 87.31 83 VAL A O 1
ATOM 618 N N . LEU A 1 84 ? 14.738 -5.593 -1.026 1.00 85.50 84 LEU A N 1
ATOM 619 C CA . LEU A 1 84 ? 15.675 -4.553 -0.581 1.00 85.50 84 LEU A CA 1
ATOM 620 C C . LEU A 1 84 ? 15.338 -3.183 -1.182 1.00 85.50 84 LEU A C 1
ATOM 622 O O . LEU A 1 84 ? 15.238 -2.195 -0.453 1.00 85.50 84 LEU A O 1
ATOM 626 N N . VAL A 1 85 ? 15.106 -3.135 -2.498 1.00 86.00 85 VAL A N 1
ATOM 627 C CA . VAL A 1 85 ? 14.702 -1.907 -3.204 1.00 86.00 85 VAL A CA 1
ATOM 628 C C . VAL A 1 85 ? 13.344 -1.411 -2.699 1.00 86.00 85 VAL A C 1
ATOM 630 O O . VAL A 1 85 ? 13.159 -0.210 -2.500 1.00 86.00 85 VAL A O 1
ATOM 633 N N . GLY A 1 86 ? 12.405 -2.323 -2.432 1.00 88.00 86 GLY A N 1
ATOM 634 C CA . GLY A 1 86 ? 11.080 -2.003 -1.905 1.00 88.00 86 GLY A CA 1
ATOM 635 C C . GLY A 1 86 ? 11.126 -1.387 -0.506 1.00 88.00 86 GLY A C 1
ATOM 636 O O . GLY A 1 86 ? 10.550 -0.322 -0.287 1.00 88.00 86 GLY A O 1
ATOM 637 N N . LEU A 1 87 ? 11.851 -2.005 0.431 1.00 90.50 87 LEU A N 1
ATOM 638 C CA . LEU A 1 87 ? 12.013 -1.471 1.788 1.00 90.50 87 LEU A CA 1
ATOM 639 C C . LEU A 1 87 ? 12.730 -0.113 1.784 1.00 90.50 87 LEU A C 1
ATOM 641 O O . LEU A 1 87 ? 12.293 0.806 2.476 1.00 90.50 87 LEU A O 1
ATOM 645 N N . GLY A 1 88 ? 13.780 0.044 0.969 1.00 89.75 88 GLY A N 1
ATOM 646 C CA . GLY A 1 88 ? 14.483 1.322 0.816 1.00 89.75 88 GLY A CA 1
ATOM 647 C C . GLY A 1 88 ? 13.589 2.432 0.253 1.00 89.75 88 GLY A C 1
ATOM 648 O O . GLY A 1 88 ? 13.584 3.551 0.765 1.00 89.75 88 GLY A O 1
ATOM 649 N N . SER A 1 89 ? 12.768 2.104 -0.746 1.00 88.50 89 SER A N 1
ATOM 650 C CA . SER A 1 89 ? 11.802 3.028 -1.353 1.00 88.50 89 SER A CA 1
ATOM 651 C C . SER A 1 89 ? 10.750 3.525 -0.359 1.00 88.50 89 SER A C 1
ATOM 653 O O . SER A 1 89 ? 10.466 4.723 -0.296 1.00 88.50 89 SER A O 1
ATOM 655 N N . VAL A 1 90 ? 10.195 2.618 0.453 1.00 89.69 90 VAL A N 1
ATOM 656 C CA . VAL A 1 90 ? 9.204 2.963 1.485 1.00 89.69 90 VAL A CA 1
ATOM 657 C C . VAL A 1 90 ? 9.827 3.834 2.574 1.00 89.69 90 VAL A C 1
ATOM 659 O O . VAL A 1 90 ? 9.192 4.789 3.013 1.00 89.69 90 VAL A O 1
ATOM 662 N N . LEU A 1 91 ? 11.078 3.567 2.961 1.00 90.31 91 LEU A N 1
ATOM 663 C CA . LEU A 1 91 ? 11.796 4.371 3.952 1.00 90.31 91 LEU A CA 1
ATOM 664 C C . LEU A 1 91 ? 11.997 5.817 3.475 1.00 90.31 91 LEU A C 1
ATOM 666 O O . LEU A 1 91 ? 11.749 6.747 4.242 1.00 90.31 91 LEU A O 1
ATOM 670 N N . ILE A 1 92 ? 12.384 6.026 2.209 1.00 88.81 92 ILE A N 1
ATOM 671 C CA . ILE A 1 92 ? 12.483 7.378 1.630 1.00 88.81 92 ILE A CA 1
ATOM 672 C C . ILE A 1 92 ? 11.111 8.062 1.601 1.00 88.81 92 ILE A C 1
ATOM 674 O O . ILE A 1 92 ? 11.000 9.233 1.970 1.00 88.81 92 ILE A O 1
ATOM 678 N N . GLY A 1 93 ? 10.065 7.343 1.187 1.00 86.88 93 GLY A N 1
ATOM 679 C CA . GLY A 1 93 ? 8.699 7.867 1.169 1.00 86.88 93 GLY A CA 1
ATOM 680 C C . GLY A 1 93 ? 8.222 8.324 2.550 1.00 86.88 93 GLY A C 1
ATOM 681 O O . GLY A 1 93 ? 7.695 9.428 2.686 1.00 86.88 93 GLY A O 1
ATOM 682 N N . ASP A 1 94 ? 8.455 7.514 3.583 1.00 88.31 94 ASP A N 1
ATOM 683 C CA . ASP A 1 94 ? 8.051 7.821 4.959 1.00 88.31 94 ASP A CA 1
ATOM 684 C C . ASP A 1 94 ? 8.861 8.981 5.560 1.00 88.31 94 ASP A C 1
ATOM 686 O O . ASP A 1 94 ? 8.303 9.891 6.180 1.00 88.31 94 ASP A O 1
ATOM 690 N N . ALA A 1 95 ? 10.169 9.036 5.282 1.00 88.94 95 ALA A N 1
ATOM 691 C CA . ALA A 1 95 ? 11.010 10.170 5.662 1.00 88.94 95 ALA A CA 1
ATOM 692 C C . ALA A 1 95 ? 10.487 11.491 5.069 1.00 88.94 95 ALA A C 1
ATOM 694 O O . ALA A 1 95 ? 10.438 12.511 5.764 1.00 88.94 95 ALA A O 1
ATOM 695 N N . LEU A 1 96 ? 10.036 11.468 3.810 1.00 86.19 96 LEU A N 1
ATOM 696 C CA . LEU A 1 96 ? 9.457 12.630 3.141 1.00 86.19 96 LEU A CA 1
ATOM 697 C C . LEU A 1 96 ? 8.107 13.030 3.764 1.00 86.19 96 LEU A C 1
ATOM 699 O O . LEU A 1 96 ? 7.874 14.211 4.020 1.00 86.19 96 LEU A O 1
ATOM 703 N N . ILE A 1 97 ? 7.236 12.063 4.072 1.00 87.94 97 ILE A N 1
ATOM 704 C CA . ILE A 1 97 ? 5.941 12.311 4.735 1.00 87.94 97 ILE A CA 1
ATOM 705 C C . ILE A 1 97 ? 6.134 12.989 6.088 1.00 87.94 97 ILE A C 1
ATOM 707 O O . ILE A 1 97 ? 5.451 13.976 6.386 1.00 87.94 97 ILE A O 1
ATOM 711 N N . ASN A 1 98 ? 7.068 12.477 6.890 1.00 86.50 98 ASN A N 1
ATOM 712 C CA . ASN A 1 98 ? 7.356 13.017 8.210 1.00 86.50 98 ASN A CA 1
ATOM 713 C C . ASN A 1 98 ? 7.958 14.430 8.121 1.00 86.50 98 ASN A C 1
ATOM 715 O O . ASN A 1 98 ? 7.573 15.321 8.880 1.00 86.50 98 ASN A O 1
ATOM 719 N N . TRP A 1 99 ? 8.838 14.670 7.143 1.00 85.06 99 TRP A N 1
ATOM 720 C CA . TRP A 1 99 ? 9.439 15.986 6.914 1.00 85.06 99 TRP A CA 1
ATOM 721 C C . TRP A 1 99 ? 8.411 17.047 6.493 1.00 85.06 99 TRP A C 1
ATOM 723 O O . TRP A 1 99 ? 8.407 18.152 7.034 1.00 85.06 99 TRP A O 1
ATOM 733 N N . LEU A 1 100 ? 7.488 16.699 5.591 1.00 82.81 100 LEU A N 1
ATOM 734 C CA . LEU A 1 100 ? 6.422 17.594 5.119 1.00 82.81 100 LEU A CA 1
ATOM 735 C C . LEU A 1 100 ? 5.192 17.641 6.050 1.00 82.81 100 LEU A C 1
ATOM 737 O O . LEU A 1 100 ? 4.250 18.384 5.771 1.00 82.81 100 LEU A O 1
ATOM 741 N N . LYS A 1 101 ? 5.182 16.870 7.151 1.00 81.00 101 LYS A N 1
ATOM 742 C CA . LYS A 1 101 ? 4.073 16.752 8.125 1.00 81.00 101 LYS A CA 1
ATOM 743 C C . LYS A 1 101 ? 2.702 16.533 7.472 1.00 81.00 101 LYS A C 1
ATOM 745 O O . LYS A 1 101 ? 1.688 17.101 7.882 1.00 81.00 101 LYS A O 1
ATOM 750 N N . VAL A 1 102 ? 2.655 15.694 6.442 1.00 80.62 102 VAL A N 1
ATOM 751 C CA . VAL A 1 102 ? 1.425 15.446 5.683 1.00 80.62 102 VAL A CA 1
ATOM 752 C C . VAL A 1 102 ? 0.511 14.500 6.460 1.00 80.62 102 VAL A C 1
ATOM 754 O O . VAL A 1 102 ? 0.866 13.351 6.700 1.00 80.62 102 VAL A O 1
ATOM 757 N N . GLN A 1 103 ? -0.701 14.948 6.798 1.00 76.88 103 GLN A N 1
ATOM 758 C CA . GLN A 1 103 ? -1.706 14.111 7.481 1.00 76.88 103 GLN A CA 1
ATOM 759 C C . GLN A 1 103 ? -2.785 13.534 6.553 1.00 76.88 103 GLN A C 1
ATOM 761 O O . GLN A 1 103 ? -3.582 12.689 6.960 1.00 76.88 103 GLN A O 1
ATOM 766 N N . ASN A 1 104 ? -2.839 13.979 5.296 1.00 83.12 104 ASN A N 1
ATOM 767 C CA . ASN A 1 104 ? -3.846 13.513 4.349 1.00 83.12 104 ASN A CA 1
ATOM 768 C C . ASN A 1 104 ? -3.417 12.185 3.703 1.00 83.12 104 ASN A C 1
ATOM 770 O O . ASN A 1 104 ? -2.387 12.130 3.036 1.00 83.12 104 ASN A O 1
ATOM 774 N N . ILE A 1 105 ? -4.238 11.139 3.842 1.00 77.75 105 ILE A N 1
ATOM 775 C CA . ILE A 1 105 ? -3.944 9.776 3.358 1.00 77.75 105 ILE A CA 1
ATOM 776 C C . ILE A 1 105 ? -3.660 9.723 1.857 1.00 77.75 105 ILE A C 1
ATOM 778 O O . ILE A 1 105 ? -2.762 9.006 1.425 1.00 77.75 105 ILE A O 1
ATOM 782 N N . GLY A 1 106 ? -4.399 10.499 1.057 1.00 80.19 106 GLY A N 1
ATOM 783 C CA . GLY A 1 106 ? -4.191 10.519 -0.391 1.00 80.19 106 GLY A CA 1
ATOM 784 C C . GLY A 1 106 ? -2.819 11.080 -0.762 1.00 80.19 106 GLY A C 1
ATOM 785 O O . GLY A 1 106 ? -2.153 10.554 -1.648 1.00 80.19 106 GLY A O 1
ATOM 786 N N . LEU A 1 107 ? -2.369 12.106 -0.033 1.00 80.00 107 LEU A N 1
ATOM 787 C CA . LEU A 1 107 ? -1.038 12.673 -0.219 1.00 80.00 107 LEU A CA 1
ATOM 788 C C . LEU A 1 107 ? 0.041 11.741 0.329 1.00 80.00 107 LEU A C 1
ATOM 790 O O . LEU A 1 107 ? 1.047 11.566 -0.337 1.00 80.00 107 LEU A O 1
ATOM 794 N N . GLN A 1 108 ? -0.168 11.087 1.474 1.00 84.50 108 GLN A N 1
ATOM 795 C CA . GLN A 1 108 ? 0.786 10.099 1.991 1.00 84.50 108 GLN A CA 1
ATOM 796 C C . GLN A 1 108 ? 1.043 8.978 0.975 1.00 84.50 108 GLN A C 1
ATOM 798 O O . GLN A 1 108 ? 2.194 8.686 0.674 1.00 84.50 108 GLN A O 1
ATOM 803 N N . LEU A 1 109 ? -0.005 8.419 0.360 1.00 83.94 109 LEU A N 1
ATOM 804 C CA . LEU A 1 109 ? 0.153 7.420 -0.704 1.00 83.94 109 LEU A CA 1
ATOM 805 C C . LEU A 1 109 ? 0.925 7.975 -1.910 1.00 83.94 109 LEU A C 1
ATOM 807 O O . LEU A 1 109 ? 1.815 7.303 -2.428 1.00 83.94 109 LEU A O 1
ATOM 811 N N . ALA A 1 110 ? 0.634 9.209 -2.331 1.00 85.25 110 ALA A N 1
ATOM 812 C CA . ALA A 1 110 ? 1.364 9.860 -3.417 1.00 85.25 110 ALA A CA 1
ATOM 813 C C . ALA A 1 110 ? 2.844 10.105 -3.070 1.00 85.25 110 ALA A C 1
ATOM 815 O O . ALA A 1 110 ? 3.706 9.924 -3.926 1.00 85.25 110 ALA A O 1
ATOM 816 N N . LEU A 1 111 ? 3.154 10.466 -1.820 1.00 84.38 111 LEU A N 1
ATOM 817 C CA . LEU A 1 111 ? 4.525 10.645 -1.344 1.00 84.38 111 LEU A CA 1
ATOM 818 C C . LEU A 1 111 ? 5.286 9.318 -1.271 1.00 84.38 111 LEU A C 1
ATOM 820 O O . LEU A 1 111 ? 6.463 9.299 -1.613 1.00 84.38 111 LEU A O 1
ATOM 824 N N . VAL A 1 112 ? 4.639 8.208 -0.893 1.00 87.00 112 VAL A N 1
ATOM 825 C CA . VAL A 1 112 ? 5.272 6.878 -0.960 1.00 87.00 112 VAL A CA 1
ATOM 826 C C . VAL A 1 112 ? 5.603 6.516 -2.409 1.00 87.00 112 VAL A C 1
ATOM 828 O O . VAL A 1 112 ? 6.723 6.099 -2.690 1.00 87.00 112 VAL A O 1
ATOM 831 N N . LEU A 1 113 ? 4.677 6.742 -3.347 1.00 87.75 113 LEU A N 1
ATOM 832 C CA . LEU A 1 113 ? 4.938 6.526 -4.776 1.00 87.75 113 LEU A CA 1
ATOM 833 C C . LEU A 1 113 ? 6.078 7.419 -5.294 1.00 87.75 113 LEU A C 1
ATOM 835 O O . LEU A 1 113 ? 6.939 6.947 -6.036 1.00 87.75 113 LEU A O 1
ATOM 839 N N . ALA A 1 114 ? 6.123 8.684 -4.870 1.00 86.88 114 ALA A N 1
ATOM 840 C CA . ALA A 1 114 ? 7.223 9.591 -5.186 1.00 86.88 114 ALA A CA 1
ATOM 841 C C . ALA A 1 114 ? 8.552 9.117 -4.570 1.00 86.88 114 ALA A C 1
ATOM 843 O O . ALA A 1 114 ? 9.586 9.204 -5.225 1.00 86.88 114 ALA A O 1
ATOM 844 N N . GLY A 1 115 ? 8.520 8.557 -3.357 1.00 84.38 115 GLY A N 1
ATOM 845 C CA . GLY A 1 115 ? 9.660 7.928 -2.690 1.00 84.38 115 GLY A CA 1
ATOM 846 C C . GLY A 1 115 ? 10.225 6.742 -3.472 1.00 84.38 115 GLY A C 1
ATOM 847 O O . GLY A 1 115 ? 11.439 6.641 -3.609 1.00 84.38 115 GLY A O 1
ATOM 848 N N . CYS A 1 116 ? 9.371 5.910 -4.079 1.00 86.06 116 CYS A N 1
ATOM 849 C CA . CYS A 1 116 ? 9.811 4.840 -4.983 1.00 86.06 116 CYS A CA 1
ATOM 850 C C . CYS A 1 116 ? 10.544 5.377 -6.220 1.00 86.06 116 CYS A C 1
ATOM 852 O O . CYS A 1 116 ? 11.579 4.840 -6.611 1.00 86.06 116 CYS A O 1
ATOM 854 N N . ILE A 1 117 ? 10.030 6.451 -6.827 1.00 86.44 117 ILE A N 1
ATOM 855 C CA . ILE A 1 117 ? 10.679 7.095 -7.980 1.00 86.44 117 ILE A CA 1
ATOM 856 C C . ILE A 1 117 ? 12.015 7.710 -7.551 1.00 86.44 117 ILE A C 1
ATOM 858 O O . ILE A 1 117 ? 13.026 7.506 -8.217 1.00 86.44 117 ILE A O 1
ATOM 862 N N . ALA A 1 118 ? 12.041 8.418 -6.419 1.00 85.69 118 ALA A N 1
ATOM 863 C CA . ALA A 1 118 ? 13.249 9.026 -5.874 1.00 85.69 118 ALA A CA 1
ATOM 864 C C . ALA A 1 118 ? 14.318 7.978 -5.538 1.00 85.69 118 ALA A C 1
ATOM 866 O O . ALA A 1 118 ? 15.476 8.160 -5.902 1.00 85.69 118 ALA A O 1
ATOM 867 N N . PHE A 1 119 ? 13.936 6.862 -4.911 1.00 85.38 119 PHE A N 1
ATOM 868 C CA . PHE A 1 119 ? 14.855 5.763 -4.624 1.00 85.38 119 PHE A CA 1
ATOM 869 C C . PHE A 1 119 ? 15.458 5.200 -5.911 1.00 85.38 119 PHE A C 1
ATOM 871 O O . PHE A 1 119 ? 16.671 5.013 -5.974 1.00 85.38 119 PHE A O 1
ATOM 878 N N . GLN A 1 120 ? 14.653 5.014 -6.964 1.00 81.81 120 GLN A N 1
ATOM 879 C CA . GLN A 1 120 ? 15.199 4.569 -8.245 1.00 81.81 120 GLN A CA 1
ATOM 880 C C . GLN A 1 120 ? 16.105 5.589 -8.925 1.00 81.81 120 GLN A C 1
ATOM 882 O O . GLN A 1 120 ? 17.072 5.183 -9.558 1.00 81.81 120 GLN A O 1
ATOM 887 N N . LEU A 1 121 ? 15.849 6.889 -8.779 1.00 80.88 121 LEU A N 1
ATOM 888 C CA . LEU A 1 121 ? 16.755 7.927 -9.281 1.00 80.88 121 LEU A CA 1
ATOM 889 C C . LEU A 1 121 ? 18.079 7.976 -8.509 1.00 80.88 121 LEU A C 1
ATOM 891 O O . LEU A 1 121 ? 19.099 8.325 -9.084 1.00 80.88 121 LEU A O 1
ATOM 895 N N . VAL A 1 122 ? 18.076 7.631 -7.219 1.00 82.12 122 VAL A N 1
ATOM 896 C CA . VAL A 1 122 ? 19.303 7.532 -6.413 1.00 82.12 122 VAL A CA 1
ATOM 897 C C . VAL A 1 122 ? 20.089 6.270 -6.767 1.00 82.12 122 VAL A C 1
ATOM 899 O O . VAL A 1 122 ? 21.316 6.309 -6.835 1.00 82.12 122 VAL A O 1
ATOM 902 N N . LEU A 1 123 ? 19.392 5.154 -6.993 1.00 77.06 123 LEU A N 1
ATOM 903 C CA . LEU A 1 123 ? 20.012 3.883 -7.360 1.00 77.06 123 LEU A CA 1
ATOM 904 C C . LEU A 1 123 ? 20.494 3.860 -8.818 1.00 77.06 123 LEU A C 1
ATOM 906 O O . LEU A 1 123 ? 21.407 3.104 -9.132 1.00 77.06 123 LEU A O 1
ATOM 910 N N . ALA A 1 124 ? 19.897 4.667 -9.698 1.00 66.88 124 ALA A N 1
ATOM 911 C CA . ALA A 1 124 ? 20.374 4.906 -11.054 1.00 66.88 124 ALA A CA 1
ATOM 912 C C . ALA A 1 124 ? 21.431 6.027 -11.030 1.00 66.88 124 ALA A C 1
ATOM 914 O O . ALA A 1 124 ? 21.064 7.204 -11.059 1.00 66.88 124 ALA A O 1
ATOM 915 N N . PRO A 1 125 ? 22.742 5.719 -10.957 1.00 57.38 125 PRO A N 1
ATOM 916 C CA . PRO A 1 125 ? 23.762 6.756 -11.008 1.00 57.38 125 PRO A CA 1
ATOM 917 C C . PRO A 1 125 ? 23.631 7.568 -12.311 1.00 57.38 125 PRO A C 1
ATOM 919 O O . PRO A 1 125 ? 23.335 6.995 -13.361 1.00 57.38 125 PRO A O 1
ATOM 922 N N . PRO A 1 126 ? 23.898 8.886 -12.291 1.00 57.38 126 PRO A N 1
ATOM 923 C CA . PRO A 1 126 ? 23.808 9.762 -13.466 1.00 57.38 126 PRO A CA 1
ATOM 924 C C . PRO A 1 126 ? 24.868 9.477 -14.553 1.00 57.38 126 PRO A C 1
ATOM 926 O O . PRO A 1 126 ? 25.042 10.276 -15.471 1.00 57.38 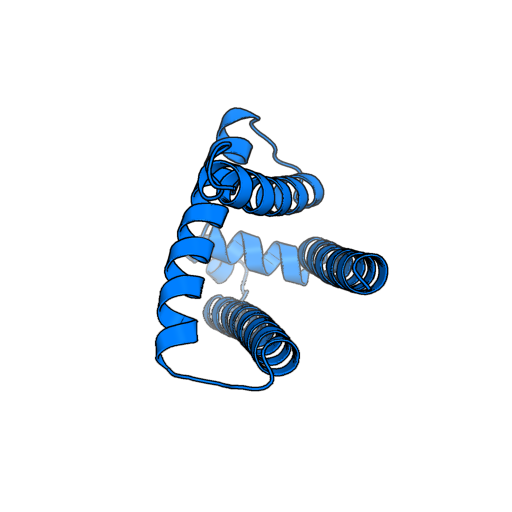126 PRO A O 1
ATOM 929 N N . ASN A 1 127 ? 25.617 8.377 -14.450 1.00 55.91 127 ASN A N 1
ATOM 930 C CA . ASN A 1 127 ? 26.818 8.113 -15.231 1.00 55.91 127 ASN A CA 1
ATOM 931 C C . ASN A 1 127 ? 27.188 6.618 -15.293 1.00 55.91 127 ASN A C 1
ATOM 933 O O . ASN A 1 127 ? 28.184 6.198 -14.713 1.00 55.91 127 ASN A O 1
ATOM 937 N N . THR A 1 128 ? 26.456 5.838 -16.085 1.00 47.22 128 THR A N 1
ATOM 938 C CA . THR A 1 128 ? 27.013 4.692 -16.833 1.00 47.22 128 THR A CA 1
ATOM 939 C C . THR A 1 128 ? 26.316 4.640 -18.200 1.00 47.22 128 THR A C 1
ATOM 941 O O . THR A 1 128 ? 25.128 4.954 -18.234 1.00 47.22 128 THR A O 1
ATOM 944 N N . PRO A 1 129 ? 27.053 4.357 -19.293 1.00 46.41 129 PRO A N 1
ATOM 945 C CA . PRO A 1 129 ? 26.653 4.637 -20.680 1.00 46.41 129 PRO A CA 1
ATOM 946 C C . PRO A 1 129 ? 25.348 3.974 -21.129 1.00 46.41 129 PRO A C 1
ATOM 948 O O . PRO A 1 129 ? 25.029 2.880 -20.611 1.00 46.41 129 PRO A O 1
#